Protein AF-A0A971V2H0-F1 (afdb_monomer_lite)

Structure (mmCIF, N/CA/C/O backbone):
data_AF-A0A971V2H0-F1
#
_entry.id   AF-A0A971V2H0-F1
#
loop_
_atom_site.group_PDB
_atom_site.id
_atom_site.type_symbol
_atom_site.label_atom_id
_atom_site.label_alt_id
_atom_site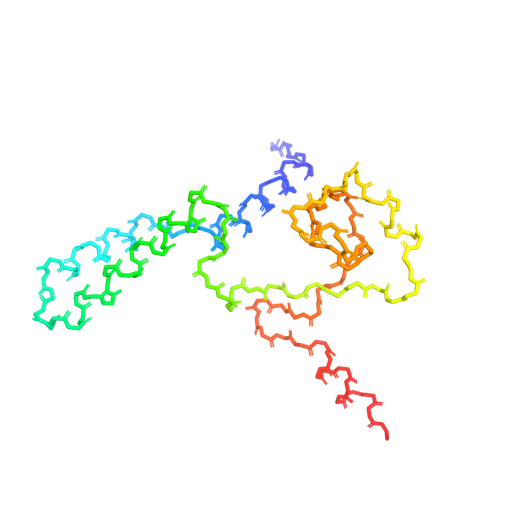.label_comp_id
_atom_site.label_asym_id
_atom_site.label_entity_id
_atom_site.label_seq_id
_atom_site.pdbx_PDB_ins_code
_atom_site.Cartn_x
_atom_site.Cartn_y
_atom_site.Cartn_z
_atom_site.occupancy
_atom_site.B_iso_or_equiv
_atom_site.auth_seq_id
_atom_site.auth_comp_id
_atom_site.auth_asym_id
_atom_site.auth_atom_id
_atom_site.pdbx_PDB_model_num
ATOM 1 N N . MET A 1 1 ? -24.571 -17.085 -23.007 1.00 62.28 1 MET A N 1
ATOM 2 C CA . MET A 1 1 ? -23.155 -17.067 -22.576 1.00 62.28 1 MET A CA 1
ATOM 3 C C . MET A 1 1 ? -22.706 -15.613 -22.543 1.00 62.28 1 MET A C 1
ATOM 5 O O . MET A 1 1 ? -22.790 -14.959 -23.575 1.00 62.28 1 MET A O 1
ATOM 9 N N . ARG A 1 2 ? -22.362 -15.062 -21.372 1.00 82.06 2 ARG A N 1
ATOM 10 C CA . ARG A 1 2 ? -21.870 -13.676 -21.273 1.00 82.06 2 ARG A CA 1
ATOM 11 C C . ARG A 1 2 ? -20.407 -13.641 -21.720 1.00 82.06 2 ARG A C 1
ATOM 13 O O . ARG A 1 2 ? -19.637 -14.493 -21.294 1.00 82.06 2 ARG A O 1
ATOM 20 N N . LYS A 1 3 ? -20.045 -12.688 -22.581 1.00 87.06 3 LYS A N 1
ATOM 21 C CA . LYS A 1 3 ? -18.648 -12.394 -22.930 1.00 87.06 3 LYS A CA 1
ATOM 22 C C . LYS A 1 3 ? -18.158 -11.297 -21.985 1.00 87.06 3 LYS A C 1
ATOM 24 O O . LYS A 1 3 ? -18.803 -10.258 -21.911 1.00 87.06 3 LYS A O 1
ATOM 29 N N . ILE A 1 4 ? -17.073 -11.552 -21.262 1.00 89.19 4 ILE A N 1
ATOM 30 C CA . ILE A 1 4 ? -16.407 -10.585 -20.377 1.00 89.19 4 ILE A CA 1
ATOM 31 C C . ILE A 1 4 ? -15.009 -10.368 -20.949 1.00 89.19 4 ILE A C 1
ATOM 33 O O . ILE A 1 4 ? -14.345 -11.348 -21.294 1.00 89.19 4 ILE A O 1
ATOM 37 N N . SER A 1 5 ? -14.586 -9.113 -21.103 1.00 93.25 5 SER A N 1
ATOM 38 C CA . SER A 1 5 ? -13.237 -8.827 -21.589 1.00 93.25 5 SER A CA 1
ATOM 39 C C . SER A 1 5 ? -12.219 -8.980 -20.458 1.00 93.25 5 SER A C 1
ATOM 41 O O . SER A 1 5 ? -12.523 -8.748 -19.288 1.00 93.25 5 SER A O 1
ATOM 43 N N . THR A 1 6 ? -10.990 -9.366 -20.792 1.00 89.06 6 THR A N 1
ATOM 44 C CA . THR A 1 6 ? -9.898 -9.452 -19.811 1.00 89.06 6 THR A CA 1
ATOM 45 C C . THR A 1 6 ? -9.601 -8.095 -19.176 1.00 89.06 6 THR A C 1
ATOM 47 O O . THR A 1 6 ? -9.360 -8.033 -17.976 1.00 89.06 6 THR A O 1
ATOM 50 N N . SER A 1 7 ? -9.712 -7.008 -19.944 1.00 90.31 7 SER A N 1
ATOM 51 C CA . SER A 1 7 ? -9.576 -5.637 -19.447 1.00 90.31 7 SER A CA 1
ATOM 52 C C . SER A 1 7 ? -10.597 -5.288 -18.367 1.00 90.31 7 SER A C 1
ATOM 54 O O . SER A 1 7 ? -10.239 -4.627 -17.397 1.00 90.31 7 SER A O 1
ATOM 56 N N . ASP A 1 8 ? -11.842 -5.764 -18.481 1.00 90.12 8 ASP A N 1
ATOM 57 C CA . ASP A 1 8 ? -12.861 -5.511 -17.453 1.00 90.12 8 ASP A CA 1
ATOM 58 C C . ASP A 1 8 ? -12.470 -6.163 -16.123 1.00 90.12 8 ASP A C 1
ATOM 60 O O . ASP A 1 8 ? -12.660 -5.577 -15.059 1.00 90.12 8 ASP A O 1
ATOM 64 N N . ILE A 1 9 ? -11.888 -7.364 -16.185 1.00 87.81 9 ILE A N 1
ATOM 65 C CA . ILE A 1 9 ? -11.417 -8.096 -15.007 1.00 87.81 9 ILE A CA 1
ATOM 66 C C . ILE A 1 9 ? -10.211 -7.383 -14.396 1.00 87.81 9 ILE A C 1
ATOM 68 O O . ILE A 1 9 ? -10.199 -7.153 -13.191 1.00 87.81 9 ILE A O 1
ATOM 72 N N . THR A 1 10 ? -9.224 -6.997 -15.210 1.00 84.25 10 THR A N 1
ATOM 73 C CA . THR A 1 10 ? -8.027 -6.288 -14.737 1.00 84.25 10 THR A CA 1
ATOM 74 C C . THR A 1 10 ? -8.395 -4.983 -14.038 1.00 84.25 10 THR A C 1
ATOM 76 O O . THR A 1 10 ? -8.009 -4.793 -12.888 1.00 84.25 10 THR A O 1
ATOM 79 N N . ASN A 1 11 ? -9.212 -4.140 -14.675 1.00 84.69 11 ASN A N 1
ATOM 80 C CA . ASN A 1 11 ? -9.641 -2.860 -14.107 1.00 84.69 11 ASN A CA 1
ATOM 81 C C . ASN A 1 11 ? -10.459 -3.049 -12.820 1.00 84.69 11 ASN A C 1
ATOM 83 O O . ASN A 1 11 ? -10.349 -2.265 -11.877 1.00 84.69 11 ASN A O 1
ATOM 87 N N . LEU A 1 12 ? -11.296 -4.092 -12.767 1.00 86.62 12 LEU A N 1
ATOM 88 C CA . LEU A 1 12 ? -12.066 -4.416 -11.571 1.00 86.62 12 LEU A CA 1
ATOM 89 C C . LEU A 1 12 ? -11.151 -4.844 -10.421 1.00 86.62 12 LEU A C 1
ATOM 91 O O . LEU A 1 12 ? -11.303 -4.332 -9.316 1.00 86.62 12 LEU A O 1
ATOM 95 N N . VAL A 1 13 ? -10.218 -5.764 -10.669 1.00 81.06 13 VAL A N 1
ATOM 96 C CA . VAL A 1 13 ? -9.291 -6.266 -9.646 1.00 81.06 13 VAL A CA 1
ATOM 97 C C . VAL A 1 13 ? -8.376 -5.150 -9.154 1.00 81.06 13 VAL A C 1
ATOM 99 O O . VAL A 1 13 ? -8.231 -4.996 -7.948 1.00 81.06 13 VAL A O 1
ATOM 102 N N . GLU A 1 14 ? -7.819 -4.336 -10.053 1.00 84.00 14 GLU A N 1
ATOM 103 C CA . GLU A 1 14 ? -7.012 -3.164 -9.698 1.00 84.00 14 GLU A CA 1
ATOM 104 C C . GLU A 1 14 ? -7.773 -2.247 -8.735 1.00 84.00 14 GLU A C 1
ATOM 106 O O . GLU A 1 14 ? -7.300 -1.954 -7.634 1.00 84.00 14 GLU A O 1
ATOM 111 N N . ARG A 1 15 ? -8.994 -1.856 -9.117 1.00 86.56 15 ARG A N 1
ATOM 112 C CA . ARG A 1 15 ? -9.837 -0.988 -8.299 1.00 86.56 15 ARG A CA 1
ATOM 113 C C . ARG A 1 15 ? -10.158 -1.617 -6.946 1.00 86.56 15 ARG A C 1
ATOM 115 O O . ARG A 1 15 ? -10.036 -0.934 -5.936 1.00 86.56 15 ARG A O 1
ATOM 122 N N . LEU A 1 16 ? -10.532 -2.896 -6.911 1.00 83.56 16 LEU A N 1
ATOM 123 C CA . LEU A 1 16 ? -10.862 -3.595 -5.666 1.00 83.56 16 LEU A CA 1
ATOM 124 C C . LEU A 1 16 ? -9.651 -3.724 -4.735 1.00 83.56 16 LEU A C 1
ATOM 126 O O . LEU A 1 16 ? -9.802 -3.548 -3.531 1.00 83.56 16 LEU A O 1
ATOM 130 N N . CYS A 1 17 ? -8.457 -3.985 -5.272 1.00 80.12 17 CYS A N 1
ATOM 131 C CA . CYS A 1 17 ? -7.226 -4.035 -4.485 1.00 80.12 17 CYS A CA 1
ATOM 132 C C . CYS A 1 17 ? -6.903 -2.677 -3.845 1.00 80.12 17 CYS A C 1
ATOM 134 O O . CYS A 1 17 ? -6.490 -2.628 -2.690 1.00 80.12 17 CYS A O 1
ATOM 136 N N . ILE A 1 18 ? -7.117 -1.573 -4.569 1.00 83.31 18 ILE A N 1
ATOM 137 C CA . ILE A 1 18 ? -6.915 -0.219 -4.034 1.00 83.31 18 ILE A CA 1
ATOM 138 C C . ILE A 1 18 ? -8.003 0.123 -3.007 1.00 83.31 18 ILE A C 1
ATOM 140 O O . ILE A 1 18 ? -7.694 0.586 -1.910 1.00 83.31 18 ILE A O 1
ATOM 144 N N . GLU A 1 19 ? -9.274 -0.134 -3.329 1.00 86.94 19 GLU A N 1
ATOM 145 C CA . GLU A 1 19 ? -10.410 0.120 -2.434 1.00 86.94 19 GLU A CA 1
ATOM 146 C C . GLU A 1 19 ? -10.264 -0.648 -1.116 1.00 86.94 19 GLU A C 1
ATOM 148 O O . GLU A 1 19 ? -10.452 -0.057 -0.056 1.00 86.94 19 GLU A O 1
ATOM 153 N N . ALA A 1 20 ? -9.842 -1.914 -1.154 1.00 84.19 20 ALA A N 1
ATOM 154 C CA . ALA A 1 20 ? -9.632 -2.725 0.045 1.00 84.19 20 ALA A CA 1
ATOM 155 C C . ALA A 1 20 ? -8.579 -2.139 1.004 1.00 84.19 20 ALA A C 1
ATOM 157 O O . ALA A 1 20 ? -8.673 -2.337 2.215 1.00 84.19 20 ALA A O 1
ATOM 158 N N . CYS A 1 21 ? -7.592 -1.407 0.483 1.00 85.06 21 CYS A N 1
ATOM 159 C CA . CYS A 1 21 ? -6.545 -0.778 1.286 1.00 85.06 21 CYS A CA 1
ATOM 160 C C . CYS A 1 21 ? -6.926 0.623 1.780 1.00 85.06 21 CYS A C 1
ATOM 162 O O . CYS A 1 21 ? -6.474 1.031 2.849 1.00 85.06 21 CYS A O 1
ATOM 164 N N . CYS A 1 22 ? -7.724 1.370 1.013 1.00 88.44 22 CYS A N 1
ATOM 165 C CA . CYS A 1 22 ? -7.996 2.788 1.276 1.00 88.44 22 CYS A CA 1
ATOM 166 C C . CYS A 1 22 ? -9.393 3.047 1.868 1.00 88.44 22 CYS A C 1
ATOM 168 O O . CYS A 1 22 ? -9.655 4.135 2.379 1.00 88.44 22 CYS A O 1
ATOM 170 N N . VAL A 1 23 ? -10.315 2.082 1.787 1.00 90.12 23 VAL A N 1
ATOM 171 C CA . VAL A 1 23 ? -11.734 2.284 2.100 1.00 90.12 23 VAL A CA 1
ATOM 172 C C . VAL A 1 23 ? -12.229 1.219 3.073 1.00 90.12 23 VAL A C 1
ATOM 174 O O . VAL A 1 23 ? -12.360 0.049 2.727 1.00 90.12 23 VAL A O 1
ATOM 177 N N . ILE A 1 24 ? -12.601 1.641 4.285 1.00 90.81 24 ILE A N 1
ATOM 178 C CA . ILE A 1 24 ? -13.431 0.797 5.156 1.00 90.81 24 ILE A CA 1
ATOM 179 C C . ILE A 1 24 ? -14.858 0.751 4.626 1.00 90.81 24 ILE A C 1
ATOM 181 O O . ILE A 1 24 ? -15.393 1.762 4.154 1.00 90.81 24 ILE A O 1
ATOM 185 N N . THR A 1 25 ? -15.475 -0.416 4.745 1.00 90.75 25 THR A N 1
ATOM 186 C CA . THR A 1 25 ? -16.871 -0.639 4.388 1.00 90.75 25 THR A CA 1
ATOM 187 C C . THR A 1 25 ? -17.812 0.133 5.320 1.00 90.75 25 THR A C 1
ATOM 189 O O . THR A 1 25 ? -17.479 0.465 6.466 1.00 90.75 25 THR A O 1
ATOM 192 N N . ASP A 1 26 ? -19.000 0.465 4.813 1.00 92.19 26 ASP A N 1
ATOM 193 C CA . ASP A 1 26 ? -19.948 1.325 5.526 1.00 92.19 26 ASP A CA 1
ATOM 194 C C . ASP A 1 26 ? -20.458 0.695 6.825 1.00 92.19 26 ASP A C 1
ATOM 196 O O . ASP A 1 26 ? -20.697 1.405 7.800 1.00 92.19 26 ASP A O 1
ATOM 200 N N . ASP A 1 27 ? -20.582 -0.629 6.881 1.00 95.62 27 ASP A N 1
ATOM 201 C CA . ASP A 1 27 ? -20.946 -1.363 8.093 1.00 95.62 27 ASP A CA 1
ATOM 202 C C . ASP A 1 27 ? -19.922 -1.145 9.221 1.00 95.62 27 ASP A C 1
ATOM 204 O O . ASP A 1 27 ? -20.311 -0.812 10.344 1.00 95.62 27 ASP A O 1
ATOM 208 N N . ILE A 1 28 ? -18.623 -1.224 8.917 1.00 93.19 28 ILE A N 1
ATOM 209 C CA . ILE A 1 28 ? -17.538 -0.964 9.872 1.00 93.19 28 ILE A CA 1
ATOM 210 C C . ILE A 1 28 ? -17.519 0.511 10.286 1.00 93.19 28 ILE A C 1
ATOM 212 O O . ILE A 1 28 ? -17.465 0.818 11.480 1.00 93.19 28 ILE A O 1
ATOM 216 N N . SER A 1 29 ? -17.632 1.437 9.327 1.00 93.12 29 SER A N 1
ATOM 217 C CA . SER A 1 29 ? -17.667 2.879 9.616 1.00 93.12 29 SER A CA 1
ATOM 218 C C . SER A 1 29 ? -18.842 3.252 10.528 1.00 93.12 29 SER A C 1
ATOM 220 O O . SER A 1 29 ? -18.677 3.959 11.528 1.00 93.12 29 SER A O 1
ATOM 222 N N . ASN A 1 30 ? -20.032 2.729 10.228 1.00 95.31 30 ASN A N 1
ATOM 223 C CA . ASN A 1 30 ? -21.227 2.934 11.038 1.00 95.31 30 ASN A CA 1
ATOM 224 C C . ASN A 1 30 ? -21.069 2.306 12.423 1.00 95.31 30 ASN A C 1
ATOM 226 O O . ASN A 1 30 ? -21.471 2.912 13.422 1.00 95.31 30 ASN A O 1
ATOM 230 N N . LYS A 1 31 ? -20.417 1.140 12.513 1.00 97.38 31 LYS A N 1
ATOM 231 C CA . LYS A 1 31 ? -20.135 0.511 13.799 1.00 97.38 31 LYS A CA 1
ATOM 232 C C . LYS A 1 31 ? -19.215 1.375 14.657 1.00 97.38 31 LYS A C 1
ATOM 234 O O . LYS A 1 31 ? -19.572 1.630 15.805 1.00 97.38 31 LYS A O 1
ATOM 239 N N . PHE A 1 32 ? -18.113 1.902 14.121 1.00 95.56 32 PHE A N 1
ATOM 240 C CA . PHE A 1 32 ? -17.227 2.813 14.859 1.00 95.56 32 PHE A CA 1
ATOM 241 C C . PHE A 1 32 ? -17.954 4.058 15.367 1.00 95.56 32 PHE A C 1
ATOM 243 O O . PHE A 1 32 ? -17.826 4.396 16.544 1.00 95.56 32 PHE A O 1
ATOM 250 N N . LYS A 1 33 ? -18.782 4.693 14.527 1.00 95.00 33 LYS A N 1
ATOM 251 C CA . LYS A 1 33 ? -19.602 5.850 14.927 1.00 95.00 33 LYS A CA 1
ATOM 252 C C . LYS A 1 33 ? -20.563 5.500 16.064 1.00 95.00 33 LYS A C 1
ATOM 254 O O . LYS A 1 33 ? -20.672 6.260 17.022 1.00 95.00 33 LYS A O 1
ATOM 259 N N . SER A 1 34 ? -21.220 4.340 15.992 1.00 96.62 34 SER A N 1
ATOM 260 C CA . SER A 1 34 ? -22.112 3.878 17.063 1.00 96.62 34 SER A CA 1
ATOM 261 C C . SER A 1 34 ? -21.355 3.607 18.370 1.00 96.62 34 SER A C 1
ATOM 263 O O . SER A 1 34 ? -21.783 4.050 19.433 1.00 96.62 34 SER A O 1
ATOM 265 N N . CYS A 1 35 ? -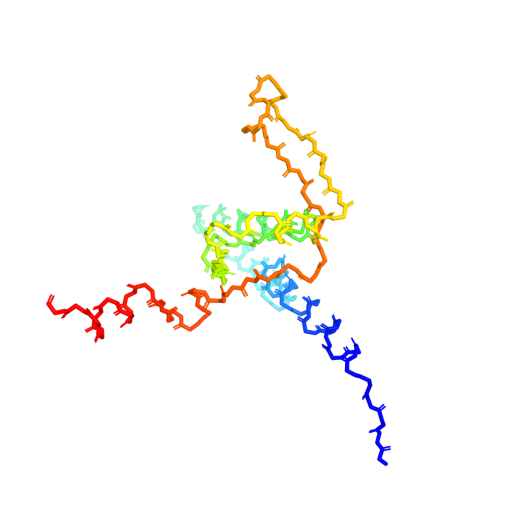20.185 2.961 18.292 1.00 96.75 35 CYS A N 1
ATOM 266 C CA . CYS A 1 35 ? -19.350 2.672 19.454 1.00 96.75 35 CYS A CA 1
ATOM 267 C C . CYS A 1 35 ? -18.845 3.959 20.111 1.00 96.75 35 CYS A C 1
ATOM 269 O O . CYS A 1 35 ? -18.867 4.053 21.333 1.00 96.75 35 CYS A O 1
ATOM 271 N N . LEU A 1 36 ? -18.463 4.968 19.321 1.00 96.06 36 LEU A N 1
ATOM 272 C CA . LEU A 1 36 ? -17.997 6.261 19.825 1.00 96.06 36 LEU A CA 1
ATOM 273 C C . LEU A 1 36 ? -19.054 6.954 20.701 1.00 96.06 36 LEU A C 1
ATOM 275 O O . LEU A 1 36 ? -18.712 7.565 21.714 1.00 96.06 36 LEU A O 1
ATOM 279 N N . GLN A 1 37 ? -20.335 6.833 20.335 1.00 94.75 37 GLN A N 1
ATOM 280 C CA . GLN A 1 37 ? -21.447 7.391 21.111 1.00 94.75 37 GLN A CA 1
ATOM 281 C C . GLN A 1 37 ? -21.665 6.645 22.433 1.00 94.75 37 GLN A C 1
ATOM 283 O O . GLN A 1 37 ? -21.941 7.276 23.453 1.00 94.75 37 GLN A O 1
ATOM 288 N N . SER A 1 38 ? -21.537 5.315 22.427 1.00 96.19 38 SER A N 1
ATOM 289 C CA . SER A 1 38 ? -21.804 4.467 23.597 1.00 96.19 38 SER A CA 1
ATOM 290 C C . SER A 1 38 ? -20.601 4.235 24.520 1.00 96.19 38 SER A C 1
ATOM 292 O O . SER A 1 38 ? -20.781 3.759 25.641 1.00 96.19 38 SER A O 1
ATOM 294 N N . GLU A 1 39 ? -19.381 4.521 24.060 1.00 97.62 39 GLU A N 1
ATOM 295 C CA . GLU A 1 39 ? -18.147 4.285 24.812 1.00 97.62 39 GLU A CA 1
ATOM 296 C C . GLU A 1 39 ? -18.108 5.153 26.076 1.00 97.62 39 GLU A C 1
ATOM 298 O O . GLU A 1 39 ? -18.492 6.323 26.073 1.00 97.62 39 GLU A O 1
ATOM 303 N N . ARG A 1 40 ? -17.648 4.579 27.186 1.00 97.25 40 ARG A N 1
ATOM 304 C CA . ARG A 1 40 ? -17.581 5.255 28.487 1.00 97.25 40 ARG A CA 1
ATOM 305 C C . ARG A 1 40 ? -16.177 5.772 28.774 1.00 97.25 40 ARG A C 1
ATOM 307 O O . ARG A 1 40 ? -16.037 6.827 29.387 1.00 97.25 40 ARG A O 1
ATOM 314 N N . SER A 1 41 ? -15.153 5.054 28.318 1.00 97.94 41 SER A N 1
ATOM 315 C CA . SER A 1 41 ? -13.750 5.412 28.500 1.00 97.94 41 SER A CA 1
ATOM 316 C C . SER A 1 41 ? -13.383 6.649 27.672 1.00 97.94 41 SER A C 1
ATOM 318 O O . SER A 1 41 ? -13.529 6.625 26.447 1.00 97.94 41 SER A O 1
ATOM 320 N N . PRO A 1 42 ? -12.842 7.716 28.291 1.00 96.94 42 PRO A N 1
ATOM 321 C CA . PRO A 1 42 ? -12.328 8.869 27.554 1.00 96.94 42 PRO A CA 1
ATOM 322 C C . PRO A 1 42 ? -11.245 8.481 26.538 1.00 96.94 42 PRO A C 1
ATOM 324 O O . PRO A 1 42 ? -11.282 8.932 25.395 1.00 96.94 42 PRO A O 1
ATOM 327 N N . LEU A 1 43 ? -10.336 7.575 26.923 1.00 97.25 43 LEU A N 1
ATOM 328 C CA . LEU A 1 43 ? -9.303 7.047 26.030 1.00 97.25 43 LEU A CA 1
ATOM 329 C C . LEU A 1 43 ? -9.918 6.241 24.877 1.00 97.25 43 LEU A C 1
ATOM 331 O O . LEU A 1 43 ? -9.518 6.408 23.729 1.00 97.25 43 LEU A O 1
ATOM 335 N N . GLY A 1 44 ? -10.924 5.409 25.166 1.00 97.38 44 GLY A N 1
ATOM 336 C CA . GLY A 1 44 ? -11.631 4.632 24.144 1.00 97.38 44 GLY A CA 1
ATOM 337 C C . GLY A 1 44 ? -12.295 5.524 23.091 1.00 97.38 44 GLY A C 1
ATOM 338 O O . GLY A 1 44 ? -12.155 5.277 21.893 1.00 97.38 44 GLY A O 1
ATOM 339 N N . LYS A 1 45 ? -12.938 6.620 23.519 1.00 97.81 45 LYS A N 1
ATOM 340 C CA . LYS A 1 45 ? -13.504 7.624 22.601 1.00 97.81 45 LYS A CA 1
ATOM 341 C C . LYS A 1 45 ? -12.437 8.271 21.731 1.00 97.81 45 LYS A C 1
ATOM 343 O O . LYS A 1 45 ? -12.643 8.411 20.529 1.00 97.81 45 LYS A O 1
ATOM 348 N N . GLN A 1 46 ? -11.308 8.651 22.325 1.00 97.62 46 GLN A N 1
ATOM 349 C CA . GLN A 1 46 ? -10.208 9.262 21.587 1.00 97.62 46 GLN A CA 1
ATOM 350 C C . GLN A 1 46 ? -9.647 8.305 20.527 1.00 97.62 46 GLN A C 1
ATOM 352 O O . GLN A 1 46 ? -9.457 8.714 19.387 1.00 97.62 46 GLN A O 1
ATOM 357 N N . ILE A 1 47 ? -9.455 7.027 20.865 1.00 97.44 47 ILE A N 1
ATOM 358 C CA . ILE A 1 47 ? -8.999 6.005 19.912 1.00 97.44 47 ILE A CA 1
ATOM 359 C C . ILE A 1 47 ? -9.999 5.852 18.761 1.00 97.44 47 ILE A C 1
ATOM 361 O O . ILE A 1 47 ? -9.606 5.916 17.599 1.00 97.44 47 ILE A O 1
ATOM 365 N N . LEU A 1 48 ? -11.293 5.694 19.062 1.00 97.19 48 LEU A N 1
ATOM 366 C CA . LEU A 1 48 ? -12.331 5.557 18.036 1.00 97.19 48 LEU A CA 1
ATOM 367 C C . LEU A 1 48 ? -12.405 6.787 17.124 1.00 97.19 48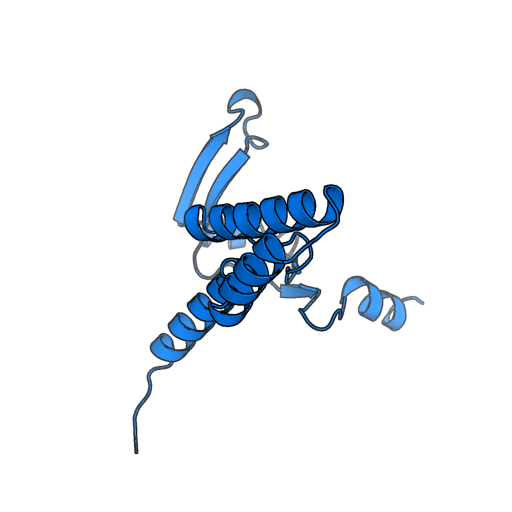 LEU A C 1
ATOM 369 O O . LEU A 1 48 ? -12.543 6.637 15.913 1.00 97.19 48 LEU A O 1
ATOM 373 N N . HIS A 1 49 ? -12.266 7.989 17.684 1.00 97.19 49 HIS A N 1
ATOM 374 C CA . HIS A 1 49 ? -12.184 9.222 16.907 1.00 97.19 49 HIS A CA 1
ATOM 375 C C . HIS A 1 49 ? -10.984 9.205 15.950 1.00 97.19 49 HIS A C 1
ATOM 377 O O . HIS A 1 49 ? -11.152 9.453 14.759 1.00 97.19 49 HIS A O 1
ATOM 383 N N . THR A 1 50 ? -9.791 8.854 16.440 1.00 97.31 50 THR A N 1
ATOM 384 C CA . THR A 1 50 ? -8.582 8.744 15.609 1.00 97.31 50 THR A CA 1
ATOM 385 C C . THR A 1 50 ? -8.747 7.720 14.489 1.00 97.31 50 THR A C 1
ATOM 387 O O . THR A 1 50 ? -8.351 7.990 13.362 1.00 97.31 50 THR A O 1
ATOM 390 N N . LEU A 1 51 ? -9.362 6.565 14.760 1.00 95.75 51 LEU A N 1
ATOM 391 C CA . LEU A 1 51 ? -9.603 5.538 13.741 1.00 95.75 51 LEU A CA 1
ATOM 392 C C . LEU A 1 51 ? -10.574 6.015 12.653 1.00 95.75 51 LEU A C 1
ATOM 394 O O . LEU A 1 51 ? -10.334 5.767 11.473 1.00 95.75 51 LEU A O 1
ATOM 398 N N . ILE A 1 52 ? -11.654 6.705 13.035 1.00 95.50 52 ILE A N 1
ATOM 399 C CA . ILE A 1 52 ? -12.619 7.277 12.084 1.00 95.50 52 ILE A CA 1
ATOM 400 C C . ILE A 1 52 ? -11.945 8.344 11.219 1.00 95.50 52 ILE A C 1
ATOM 402 O O . ILE A 1 52 ? -12.147 8.363 10.006 1.00 95.50 52 ILE A O 1
ATOM 406 N N . GLU A 1 53 ? -11.130 9.202 11.829 1.00 96.25 53 GLU A N 1
ATOM 407 C CA . GLU A 1 53 ? -10.430 10.262 11.111 1.00 96.25 53 GLU A CA 1
ATOM 408 C C . GLU A 1 53 ? -9.351 9.705 10.175 1.00 96.25 53 GLU A C 1
ATOM 410 O O . GLU A 1 53 ? -9.296 10.086 9.009 1.00 96.25 53 GLU A O 1
ATOM 415 N N . ASN A 1 54 ? -8.567 8.722 10.628 1.00 94.69 54 ASN A N 1
ATOM 416 C CA . ASN A 1 54 ? -7.607 8.012 9.783 1.00 94.69 54 ASN A CA 1
ATOM 417 C C . ASN A 1 54 ? -8.296 7.347 8.581 1.00 94.69 54 ASN A C 1
ATOM 419 O O . ASN A 1 54 ? -7.818 7.457 7.457 1.00 94.69 54 ASN A O 1
ATOM 423 N N . ALA A 1 55 ? -9.452 6.710 8.792 1.00 93.88 55 ALA A N 1
ATOM 424 C CA . ALA A 1 55 ? -10.230 6.113 7.709 1.00 93.88 55 ALA A CA 1
ATOM 425 C C . ALA A 1 55 ? -10.736 7.149 6.691 1.00 93.88 55 ALA A C 1
ATOM 427 O O . ALA A 1 55 ? -10.807 6.854 5.497 1.00 93.88 55 ALA A O 1
ATOM 428 N N . ARG A 1 56 ? -11.090 8.357 7.150 1.00 95.19 56 ARG A N 1
ATOM 429 C CA . ARG A 1 56 ? -11.488 9.471 6.280 1.00 95.19 56 ARG A CA 1
ATOM 430 C C . ARG A 1 56 ? -10.305 9.970 5.451 1.00 95.19 56 ARG A C 1
ATOM 432 O O . ARG A 1 56 ? -10.422 10.042 4.234 1.00 95.19 56 ARG A O 1
ATOM 439 N N . ILE A 1 57 ? -9.171 10.247 6.095 1.00 94.50 57 ILE A N 1
ATOM 440 C CA . ILE A 1 57 ? -7.938 10.702 5.432 1.00 94.50 57 ILE A CA 1
ATOM 441 C C . ILE A 1 57 ? -7.477 9.671 4.393 1.00 94.50 57 ILE A C 1
ATOM 443 O O . ILE A 1 57 ? -7.243 10.024 3.242 1.00 94.50 57 ILE A O 1
ATOM 447 N N . ALA A 1 58 ? -7.434 8.386 4.764 1.00 91.75 58 ALA A N 1
ATOM 448 C CA . ALA A 1 58 ? -7.082 7.286 3.865 1.00 91.75 58 ALA A CA 1
ATOM 449 C C . ALA A 1 58 ? -7.955 7.262 2.595 1.00 91.75 58 ALA A C 1
ATOM 451 O O . ALA A 1 58 ? -7.442 7.148 1.479 1.00 91.75 58 ALA A O 1
ATOM 452 N N . ARG A 1 59 ? -9.272 7.444 2.751 1.00 90.94 59 ARG A N 1
ATOM 453 C CA . ARG A 1 59 ? -10.227 7.492 1.638 1.00 90.94 59 ARG A CA 1
ATOM 454 C C . ARG A 1 59 ? -10.034 8.728 0.754 1.00 90.94 59 ARG A C 1
ATOM 456 O O . ARG A 1 59 ? -9.998 8.584 -0.467 1.00 90.94 59 ARG A O 1
ATOM 463 N N . ASP A 1 60 ? -9.925 9.909 1.358 1.00 93.56 60 ASP A N 1
ATOM 464 C CA . ASP A 1 60 ? -9.861 11.192 0.645 1.00 93.56 60 ASP A CA 1
ATOM 465 C C . ASP A 1 60 ? -8.533 11.355 -0.114 1.00 93.56 60 ASP A C 1
ATOM 467 O O . ASP A 1 60 ? -8.516 11.797 -1.263 1.00 93.56 60 ASP A O 1
ATOM 471 N N . GLU A 1 61 ? -7.421 10.933 0.493 1.00 91.31 61 GLU A N 1
ATOM 472 C CA . GLU A 1 61 ? -6.078 11.028 -0.094 1.00 91.31 61 GLU A CA 1
ATOM 473 C C . GLU A 1 61 ? -5.691 9.802 -0.937 1.00 91.31 61 GLU A C 1
ATOM 475 O O . GLU A 1 61 ? -4.626 9.786 -1.555 1.00 91.31 61 GLU A O 1
ATOM 480 N N . ARG A 1 62 ? -6.542 8.766 -0.974 1.00 85.00 62 ARG A N 1
ATOM 481 C CA . ARG A 1 62 ? -6.227 7.437 -1.536 1.00 85.00 62 ARG A CA 1
ATOM 482 C C . ARG A 1 62 ? -4.938 6.836 -0.957 1.00 85.00 62 ARG A C 1
ATOM 484 O O . ARG A 1 62 ? -4.146 6.225 -1.674 1.00 85.00 62 ARG A O 1
ATOM 491 N N . SER A 1 63 ? -4.755 6.994 0.348 1.00 87.12 63 SER A N 1
ATOM 492 C CA . SER A 1 63 ? -3.650 6.424 1.119 1.00 87.12 63 SER A CA 1
ATOM 493 C C . SER A 1 63 ? -4.098 5.125 1.808 1.00 87.12 63 SER A C 1
ATOM 495 O O . SER A 1 63 ? -5.260 5.024 2.206 1.00 87.12 63 SER A O 1
ATOM 497 N N . PRO A 1 64 ? -3.226 4.112 1.968 1.00 85.19 64 PRO A N 1
ATOM 498 C CA . PRO A 1 64 ? -3.577 2.905 2.710 1.00 85.19 64 PRO A CA 1
ATOM 499 C C . PRO A 1 64 ? -3.907 3.224 4.175 1.00 85.19 64 PRO A C 1
ATOM 501 O O . PRO A 1 64 ? -3.159 3.929 4.850 1.00 85.19 64 PRO A O 1
ATOM 504 N N . ILE A 1 65 ? -4.997 2.646 4.687 1.00 88.50 65 ILE A N 1
ATOM 505 C CA . IL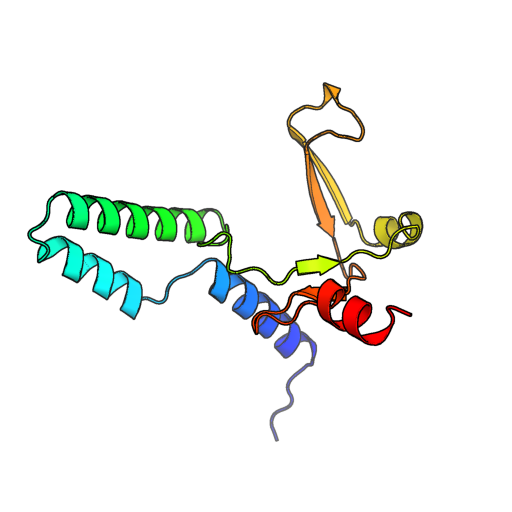E A 1 65 ? -5.488 2.892 6.050 1.00 88.50 65 ILE A CA 1
ATOM 506 C C . ILE A 1 65 ? -4.552 2.357 7.143 1.00 88.50 65 ILE A C 1
ATOM 508 O O . ILE A 1 65 ? -4.574 2.844 8.273 1.00 88.50 65 ILE A O 1
ATOM 512 N N . CYS A 1 66 ? -3.736 1.352 6.818 1.00 86.19 66 CYS A N 1
ATOM 513 C CA . CYS A 1 66 ? -2.770 0.732 7.716 1.00 86.19 66 CYS A CA 1
ATOM 514 C C . CYS A 1 66 ? -1.405 0.590 7.025 1.00 86.19 66 CYS A C 1
ATOM 516 O O . CYS A 1 66 ? -1.308 0.410 5.804 1.00 86.19 66 CYS A O 1
ATOM 518 N N . GLN A 1 67 ? -0.319 0.639 7.800 1.00 75.69 67 GLN A N 1
ATOM 519 C CA . GLN A 1 67 ? 1.012 0.342 7.268 1.00 75.69 67 GLN A CA 1
ATOM 520 C C . GLN A 1 67 ? 1.173 -1.144 6.895 1.00 75.69 67 GLN A C 1
ATOM 522 O O . GLN A 1 67 ? 1.905 -1.443 5.953 1.00 75.69 67 GLN A O 1
ATOM 527 N N . ASP A 1 68 ? 0.431 -2.043 7.555 1.00 72.31 68 ASP A N 1
ATOM 528 C CA . ASP A 1 68 ? 0.555 -3.503 7.407 1.00 72.31 68 ASP A CA 1
ATOM 529 C C . ASP A 1 68 ? -0.306 -4.094 6.273 1.00 72.31 68 ASP A C 1
ATOM 531 O O . ASP A 1 68 ? -0.180 -5.270 5.944 1.00 72.31 68 ASP A O 1
ATOM 535 N N . THR A 1 69 ? -1.172 -3.307 5.626 1.00 61.94 69 THR A N 1
ATOM 536 C CA . THR A 1 69 ? -2.050 -3.758 4.519 1.00 61.94 69 THR A CA 1
ATOM 537 C C . THR A 1 69 ? -1.317 -3.953 3.182 1.00 61.94 69 THR A C 1
ATOM 539 O O . THR A 1 69 ? -1.873 -3.677 2.121 1.00 61.94 69 THR A O 1
ATOM 542 N N . ARG A 1 70 ? -0.041 -4.359 3.182 1.00 66.56 70 ARG A N 1
ATOM 543 C CA . ARG A 1 70 ? 0.814 -4.208 1.995 1.00 66.56 70 ARG A CA 1
ATOM 544 C C . ARG A 1 70 ? 1.343 -5.528 1.452 1.00 66.56 70 ARG A C 1
ATOM 546 O O . ARG A 1 70 ? 2.101 -6.236 2.102 1.00 66.56 70 ARG A O 1
ATOM 553 N N . ILE A 1 71 ? 0.998 -5.772 0.190 1.00 80.06 71 ILE A N 1
ATOM 554 C CA . ILE A 1 71 ? 1.780 -6.611 -0.715 1.00 80.06 71 ILE A CA 1
ATOM 555 C C . ILE A 1 71 ? 3.114 -5.894 -0.945 1.00 80.06 71 ILE A C 1
ATOM 557 O O . ILE A 1 71 ? 3.133 -4.722 -1.329 1.00 80.06 71 ILE A O 1
ATOM 561 N N . TYR A 1 72 ? 4.226 -6.582 -0.705 1.00 83.56 72 TYR A N 1
ATOM 562 C CA . TYR A 1 72 ? 5.553 -6.052 -0.995 1.00 83.56 72 TYR A CA 1
ATOM 563 C C . TYR A 1 72 ? 5.984 -6.499 -2.387 1.00 83.56 72 TYR A C 1
ATOM 565 O O . TYR A 1 72 ? 6.167 -7.692 -2.643 1.00 83.56 72 TYR A O 1
ATOM 573 N N . PHE A 1 73 ? 6.157 -5.532 -3.283 1.00 88.69 73 PHE A N 1
ATOM 574 C CA . PHE A 1 73 ? 6.680 -5.768 -4.620 1.00 88.69 73 PHE A CA 1
ATOM 575 C C . PHE A 1 73 ? 8.197 -5.581 -4.642 1.00 88.69 73 PHE A C 1
ATOM 577 O O . PHE A 1 73 ? 8.708 -4.522 -4.283 1.00 88.69 73 PHE A O 1
ATOM 584 N N . ALA A 1 74 ? 8.912 -6.596 -5.115 1.00 90.25 74 ALA A N 1
ATOM 585 C CA . ALA A 1 74 ? 10.339 -6.540 -5.368 1.00 90.25 74 ALA A CA 1
ATOM 586 C C . ALA A 1 74 ? 10.608 -6.221 -6.843 1.00 90.25 74 ALA A C 1
ATOM 588 O O . ALA A 1 74 ? 10.166 -6.930 -7.753 1.00 90.25 74 ALA A O 1
ATOM 589 N N . ALA A 1 75 ? 11.370 -5.156 -7.068 1.00 90.00 75 ALA A N 1
ATOM 590 C CA . ALA A 1 75 ? 11.977 -4.850 -8.352 1.00 90.00 75 ALA A CA 1
ATOM 591 C C . ALA A 1 75 ? 13.244 -5.699 -8.560 1.00 90.00 75 ALA A C 1
ATOM 593 O O . ALA A 1 75 ? 14.009 -5.942 -7.627 1.00 90.00 75 ALA A O 1
ATOM 594 N N . ILE A 1 76 ? 13.492 -6.125 -9.798 1.00 88.38 76 ILE A N 1
ATOM 595 C CA . ILE A 1 76 ? 14.727 -6.811 -10.185 1.00 88.38 76 ILE A CA 1
ATOM 596 C C . ILE A 1 76 ? 15.888 -5.805 -10.221 1.00 88.38 76 ILE A C 1
ATOM 598 O O . ILE A 1 76 ? 15.917 -4.888 -11.046 1.00 88.38 76 ILE A O 1
ATOM 602 N N . GLY A 1 77 ? 16.870 -6.005 -9.341 1.00 89.38 77 GLY A N 1
ATOM 603 C CA . GLY A 1 77 ? 18.110 -5.230 -9.326 1.00 89.38 77 GLY A CA 1
ATOM 604 C C . GLY A 1 77 ? 18.908 -5.389 -10.625 1.00 89.38 77 GLY A C 1
ATOM 605 O O . GLY A 1 77 ? 18.929 -6.456 -11.231 1.00 89.38 77 GLY A O 1
ATOM 606 N N . GLY A 1 78 ? 19.555 -4.311 -11.076 1.00 91.81 78 GLY A N 1
ATOM 607 C CA . GLY A 1 78 ? 20.324 -4.293 -12.329 1.00 91.81 78 GLY A CA 1
ATOM 608 C C . GLY A 1 78 ? 19.487 -4.106 -13.603 1.00 91.81 78 GLY A C 1
ATOM 609 O O . GLY A 1 78 ? 20.045 -3.813 -14.655 1.00 91.81 78 GLY A O 1
ATOM 610 N N . ALA A 1 79 ? 18.154 -4.173 -13.521 1.00 92.06 79 ALA A N 1
ATOM 611 C CA . ALA A 1 79 ? 17.249 -3.990 -14.661 1.00 92.06 79 ALA A CA 1
ATOM 612 C C . ALA A 1 79 ? 16.709 -2.549 -14.802 1.00 92.06 79 ALA A C 1
ATOM 614 O O . ALA A 1 79 ? 15.647 -2.334 -15.389 1.00 92.06 79 ALA A O 1
ATOM 615 N N . ALA A 1 80 ? 17.423 -1.544 -14.282 1.00 89.75 80 ALA A N 1
ATOM 616 C CA . ALA A 1 80 ? 16.935 -0.162 -14.208 1.00 89.75 80 ALA A CA 1
ATOM 617 C C . ALA A 1 80 ? 16.562 0.426 -15.582 1.00 89.75 80 ALA A C 1
ATOM 619 O O . ALA A 1 80 ? 15.531 1.080 -15.708 1.00 89.75 80 ALA A O 1
ATOM 620 N N . ALA A 1 81 ? 17.343 0.135 -16.630 1.00 92.69 81 ALA A N 1
ATOM 621 C CA . ALA A 1 81 ? 17.054 0.606 -17.988 1.00 92.69 81 ALA A CA 1
ATOM 622 C C . ALA A 1 81 ? 15.741 0.026 -18.548 1.00 92.69 81 ALA A C 1
ATOM 624 O O . ALA A 1 81 ? 15.015 0.716 -19.258 1.00 92.69 81 ALA A O 1
ATOM 625 N N . LEU A 1 82 ? 15.417 -1.229 -18.213 1.00 91.75 82 LEU A N 1
ATOM 626 C CA . LEU A 1 82 ? 14.156 -1.865 -18.602 1.00 91.75 82 LEU A CA 1
ATOM 627 C C . LEU A 1 82 ? 12.978 -1.280 -17.814 1.00 91.75 82 LEU A C 1
ATOM 629 O O . LEU A 1 82 ? 11.910 -1.053 -18.375 1.00 91.75 82 LEU A O 1
ATOM 633 N N . MET A 1 83 ? 13.173 -1.015 -16.523 1.00 92.06 83 MET A N 1
ATOM 634 C CA . MET A 1 83 ? 12.150 -0.402 -15.673 1.00 92.06 83 MET A CA 1
ATOM 635 C C . MET A 1 83 ? 11.850 1.038 -16.075 1.00 92.06 83 MET A C 1
ATOM 637 O O . MET A 1 83 ? 10.687 1.426 -16.109 1.00 92.06 83 MET A O 1
ATOM 641 N N . ALA A 1 84 ? 12.873 1.806 -16.453 1.00 92.31 84 ALA A N 1
ATOM 642 C CA . ALA A 1 84 ? 12.717 3.177 -16.923 1.00 92.31 84 ALA A CA 1
ATOM 643 C C . ALA A 1 84 ? 11.809 3.274 -18.162 1.00 92.31 84 ALA A C 1
ATOM 645 O O . ALA A 1 84 ? 11.058 4.234 -18.283 1.00 92.31 84 ALA A O 1
ATOM 646 N N . GLN A 1 85 ? 11.790 2.254 -19.034 1.00 94.25 85 GLN A N 1
ATOM 647 C CA . GLN A 1 85 ? 10.880 2.196 -20.193 1.00 94.25 85 GLN A CA 1
ATOM 648 C C . GLN A 1 85 ? 9.395 2.112 -19.806 1.00 94.25 85 GLN A C 1
ATOM 650 O O . GLN A 1 85 ? 8.528 2.288 -20.657 1.00 94.25 85 GLN A O 1
ATOM 655 N N . ARG A 1 86 ? 9.095 1.799 -18.543 1.00 95.81 86 ARG A N 1
ATOM 656 C CA . ARG A 1 86 ? 7.736 1.686 -17.999 1.00 95.81 86 ARG A CA 1
ATOM 657 C C . ARG A 1 86 ? 7.308 2.925 -17.219 1.00 95.81 86 ARG A C 1
ATOM 659 O O . ARG A 1 86 ? 6.183 2.960 -16.734 1.00 95.81 86 ARG A O 1
ATOM 666 N N . VAL A 1 87 ? 8.185 3.921 -17.082 1.00 95.88 87 VAL A N 1
ATOM 667 C CA . VAL A 1 87 ? 7.885 5.197 -16.426 1.00 95.88 87 VAL A CA 1
ATOM 668 C C . VAL A 1 87 ? 7.295 6.150 -17.463 1.00 95.88 87 VAL A C 1
ATOM 670 O O . VAL A 1 87 ? 7.976 6.554 -18.400 1.00 95.88 87 VAL A O 1
ATOM 673 N N . GLU A 1 88 ? 6.027 6.512 -17.296 1.00 96.56 88 GLU A N 1
ATOM 674 C CA . GLU A 1 88 ? 5.330 7.470 -18.159 1.00 96.56 88 GLU A CA 1
ATOM 675 C C . GLU A 1 88 ? 5.594 8.922 -17.739 1.00 96.56 88 GLU A C 1
ATOM 677 O O . GLU A 1 88 ? 5.667 9.810 -18.587 1.00 96.56 88 GLU A O 1
ATOM 682 N N . SER A 1 89 ? 5.758 9.182 -16.437 1.00 96.75 89 SER A N 1
ATOM 683 C CA . SER A 1 89 ? 6.140 10.500 -15.923 1.00 96.75 89 SER A CA 1
ATOM 684 C C . SER A 1 89 ? 6.900 10.406 -14.600 1.00 96.75 89 SER A C 1
ATOM 686 O O . SER A 1 89 ? 6.754 9.441 -13.847 1.00 96.75 89 SER A O 1
ATOM 688 N N . ALA A 1 90 ? 7.726 11.419 -14.324 1.00 95.81 90 ALA A N 1
ATOM 689 C CA . ALA A 1 90 ? 8.499 11.541 -13.094 1.00 95.81 90 ALA A CA 1
ATOM 690 C C . ALA A 1 90 ? 8.549 13.007 -12.639 1.00 95.81 90 ALA A C 1
ATOM 692 O O . ALA A 1 90 ? 9.262 13.819 -13.225 1.00 95.81 90 ALA A O 1
ATOM 693 N N . GLU A 1 91 ? 7.806 13.339 -11.588 1.00 96.88 91 GLU A N 1
ATOM 694 C CA . GLU A 1 91 ? 7.705 14.691 -11.029 1.00 96.88 91 GLU A CA 1
ATOM 695 C C . GLU A 1 91 ? 8.442 14.760 -9.691 1.00 96.88 91 GLU A C 1
ATOM 697 O O . GLU A 1 91 ? 8.255 13.886 -8.847 1.00 96.88 91 GLU A O 1
ATOM 702 N N . VAL A 1 92 ? 9.271 15.784 -9.475 1.00 96.44 92 VAL A N 1
ATOM 703 C CA . VAL A 1 92 ? 9.880 16.038 -8.160 1.00 96.44 92 VAL A CA 1
ATOM 704 C C . VAL A 1 92 ? 8.836 16.702 -7.267 1.00 96.44 92 VAL A C 1
ATOM 706 O O . VAL A 1 92 ? 8.328 17.764 -7.604 1.00 96.44 92 VAL A O 1
ATOM 709 N N . ILE A 1 93 ? 8.519 16.076 -6.134 1.00 96.31 93 ILE A N 1
ATOM 710 C CA . ILE A 1 93 ? 7.504 16.571 -5.192 1.00 96.31 93 ILE A CA 1
ATOM 711 C C . ILE A 1 93 ? 8.102 17.201 -3.932 1.00 96.31 93 ILE A C 1
ATOM 713 O O . ILE A 1 93 ? 7.412 17.959 -3.257 1.00 96.31 93 ILE A O 1
ATOM 717 N N . ALA A 1 94 ? 9.361 16.900 -3.605 1.00 95.31 94 ALA A N 1
ATOM 718 C CA . ALA A 1 94 ? 10.080 17.529 -2.500 1.00 95.31 94 ALA A CA 1
ATOM 719 C C . ALA A 1 94 ? 11.601 17.357 -2.636 1.00 95.31 94 ALA A C 1
ATOM 721 O O . ALA A 1 94 ? 12.067 16.366 -3.206 1.00 95.31 94 ALA A O 1
ATOM 722 N N . PHE A 1 95 ? 12.341 18.290 -2.029 1.00 96.44 95 PHE A N 1
ATOM 723 C CA . PHE A 1 95 ? 13.799 18.267 -1.8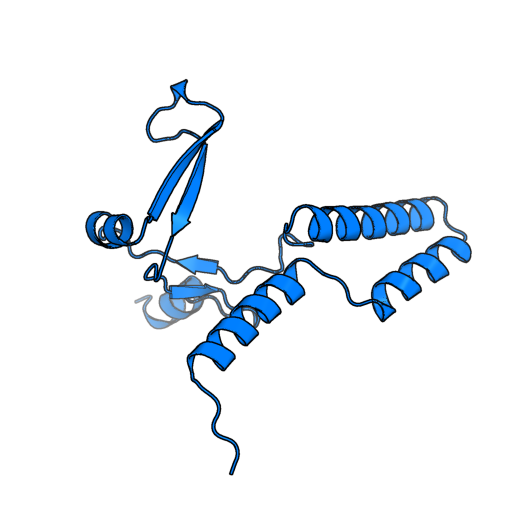65 1.00 96.44 95 PHE A CA 1
ATOM 724 C C . PHE A 1 95 ? 14.586 18.147 -3.182 1.00 96.44 95 PHE A C 1
ATOM 726 O O . PHE A 1 95 ? 15.378 17.223 -3.380 1.00 96.44 95 PHE A O 1
ATOM 733 N N . GLU A 1 96 ? 14.337 19.071 -4.112 1.00 95.88 96 GLU A N 1
ATOM 734 C CA . GLU A 1 96 ? 14.976 19.094 -5.434 1.00 95.88 96 GLU A CA 1
ATOM 735 C C . GLU A 1 96 ? 16.511 19.161 -5.359 1.00 95.88 96 GLU A C 1
ATOM 737 O O . GLU A 1 96 ? 17.200 18.581 -6.200 1.00 95.88 96 GLU A O 1
ATOM 742 N N . GLU A 1 97 ? 17.056 19.784 -4.314 1.00 96.94 97 GLU A N 1
ATOM 743 C CA . GLU A 1 97 ? 18.490 19.900 -4.054 1.00 96.94 97 GLU A CA 1
ATOM 744 C C . GLU A 1 97 ? 19.216 18.549 -3.925 1.00 96.94 97 GLU A C 1
ATOM 746 O O . GLU A 1 97 ? 20.424 18.486 -4.151 1.00 96.94 97 GLU A O 1
ATOM 751 N N . PHE A 1 98 ? 18.497 17.460 -3.624 1.00 96.62 98 PHE A N 1
ATOM 752 C CA . PHE A 1 98 ? 19.061 16.107 -3.552 1.00 96.62 98 PHE A CA 1
ATOM 753 C C . PHE A 1 98 ? 19.099 15.380 -4.909 1.00 96.62 98 PHE A C 1
ATOM 755 O O . PHE A 1 98 ? 19.515 14.223 -4.993 1.00 96.62 98 PHE A O 1
ATOM 762 N N . GLY A 1 99 ? 18.685 16.031 -6.000 1.00 95.25 99 GLY A N 1
ATOM 763 C CA . GLY A 1 99 ? 18.864 15.538 -7.366 1.00 95.25 99 GLY A CA 1
ATOM 764 C C . GLY A 1 99 ? 18.200 14.180 -7.632 1.00 95.25 99 GLY A C 1
ATOM 765 O O . GLY A 1 99 ? 16.979 14.075 -7.797 1.00 95.25 99 GLY A O 1
ATOM 766 N N . THR A 1 100 ? 19.008 13.123 -7.741 1.00 92.56 100 THR A N 1
ATOM 767 C CA . THR A 1 100 ? 18.536 11.743 -7.961 1.00 92.56 100 THR A CA 1
ATOM 768 C C . THR A 1 100 ? 17.842 11.142 -6.741 1.00 92.56 100 THR A C 1
ATOM 770 O O . THR A 1 100 ? 17.051 10.219 -6.905 1.00 92.56 100 THR A O 1
ATOM 773 N N . GLU A 1 101 ? 18.104 11.673 -5.547 1.00 95.00 101 GLU A N 1
ATOM 774 C CA . GLU A 1 101 ? 17.516 11.225 -4.276 1.00 95.00 101 GLU A CA 1
ATOM 775 C C . GLU A 1 101 ? 16.280 12.046 -3.870 1.00 95.00 101 GLU A C 1
ATOM 777 O O . GLU A 1 101 ? 15.634 11.742 -2.868 1.00 95.00 101 GLU A O 1
ATOM 782 N N . ALA A 1 102 ? 15.919 13.067 -4.657 1.00 96.06 102 ALA A N 1
ATOM 783 C CA . ALA A 1 102 ? 14.716 13.860 -4.435 1.00 96.06 102 ALA A CA 1
ATOM 784 C C . ALA A 1 102 ? 13.461 12.972 -4.437 1.00 96.06 102 ALA A C 1
ATOM 786 O O . ALA A 1 102 ? 13.365 11.998 -5.196 1.00 96.06 102 ALA A O 1
ATOM 787 N N . ILE A 1 103 ? 12.461 13.328 -3.627 1.00 94.00 103 ILE A N 1
ATOM 788 C CA . ILE A 1 103 ? 11.212 12.565 -3.583 1.00 94.00 103 ILE A CA 1
ATOM 789 C C . ILE A 1 103 ? 10.471 12.804 -4.896 1.00 94.00 103 ILE A C 1
ATOM 791 O O . ILE A 1 103 ? 10.189 13.946 -5.266 1.00 94.00 103 ILE A O 1
ATOM 795 N N . ARG A 1 104 ? 10.137 11.715 -5.597 1.00 94.06 104 ARG A N 1
ATOM 796 C CA . ARG A 1 104 ? 9.481 11.760 -6.906 1.00 94.06 104 ARG A CA 1
ATOM 797 C C . ARG A 1 104 ? 8.137 11.049 -6.898 1.00 94.06 104 ARG A C 1
ATOM 799 O O . ARG A 1 104 ? 8.009 9.946 -6.370 1.00 94.06 104 ARG A O 1
ATOM 806 N N . ARG A 1 105 ? 7.153 11.653 -7.558 1.00 93.62 105 ARG A N 1
ATOM 807 C CA . ARG A 1 105 ? 5.915 10.992 -7.970 1.00 93.62 105 ARG A CA 1
ATOM 808 C C . ARG A 1 105 ? 6.143 10.396 -9.356 1.00 93.62 105 ARG A C 1
ATOM 810 O O . ARG A 1 105 ? 6.368 11.131 -10.315 1.00 93.62 105 ARG A O 1
ATOM 817 N N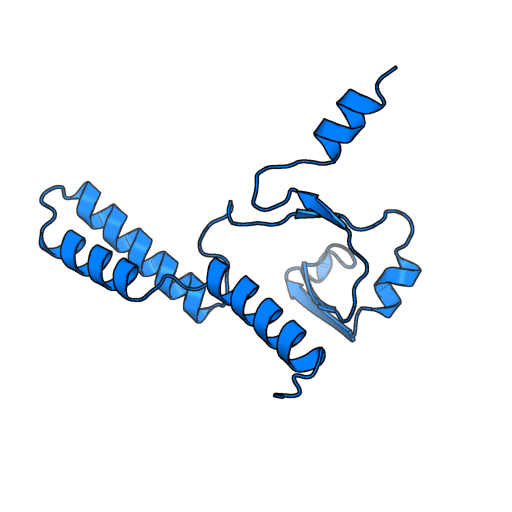 . LEU A 1 106 ? 6.111 9.070 -9.449 1.00 94.25 106 LEU A N 1
ATOM 818 C CA . LEU A 1 106 ? 6.240 8.349 -10.714 1.00 94.25 106 LEU A CA 1
ATOM 819 C C . LEU A 1 106 ? 4.865 7.870 -11.177 1.00 94.25 106 LEU A C 1
ATOM 821 O O . LEU A 1 106 ? 4.131 7.272 -10.391 1.00 94.25 106 LEU A O 1
ATOM 825 N N . HIS A 1 107 ? 4.543 8.080 -12.450 1.00 93.38 107 HIS A N 1
ATOM 826 C CA . HIS A 1 107 ? 3.471 7.345 -13.115 1.00 93.38 107 HIS A CA 1
ATOM 827 C C . HIS A 1 107 ? 4.099 6.208 -13.914 1.00 93.38 107 HIS A C 1
ATOM 829 O O . HIS A 1 107 ? 5.001 6.445 -14.718 1.00 93.38 107 HIS A O 1
ATOM 835 N N . VAL A 1 108 ? 3.668 4.972 -13.668 1.00 93.38 108 VAL A N 1
ATOM 836 C CA . VAL A 1 108 ? 4.238 3.775 -14.297 1.00 93.38 108 VAL A CA 1
ATOM 837 C C . VAL A 1 108 ? 3.144 2.927 -14.924 1.00 93.38 108 VAL A C 1
ATOM 839 O O . VAL A 1 108 ? 2.047 2.825 -14.379 1.00 93.38 108 VAL A O 1
ATOM 842 N N . LYS A 1 109 ? 3.463 2.269 -16.039 1.00 92.62 109 LYS A N 1
ATOM 843 C CA . LYS A 1 109 ? 2.556 1.363 -16.742 1.00 92.62 109 LYS A CA 1
ATOM 844 C C . LYS A 1 109 ? 3.252 0.047 -17.053 1.00 92.62 109 LYS A C 1
ATOM 846 O O . LYS A 1 109 ? 4.322 0.034 -17.654 1.00 92.62 109 LYS A O 1
ATOM 851 N N . GLU A 1 110 ? 2.628 -1.060 -16.649 1.00 91.50 110 GLU A N 1
ATOM 852 C CA . GLU A 1 110 ? 3.160 -2.418 -16.847 1.00 91.50 110 GLU A CA 1
ATOM 853 C C . GLU A 1 110 ? 4.590 -2.584 -16.290 1.00 91.50 110 GLU A C 1
ATOM 855 O O . GLU A 1 110 ? 5.476 -3.153 -16.933 1.00 91.50 110 GLU A O 1
ATOM 860 N N . LEU A 1 111 ? 4.835 -2.054 -15.085 1.00 92.25 111 LEU A N 1
ATOM 861 C CA . LEU A 1 111 ? 6.129 -2.158 -14.414 1.00 92.25 111 LEU A CA 1
ATOM 862 C C . LEU A 1 111 ? 6.389 -3.617 -13.981 1.00 92.25 111 LEU A C 1
ATOM 864 O O . LEU A 1 111 ? 5.609 -4.158 -13.195 1.00 92.25 111 LEU A O 1
ATOM 868 N N . PRO A 1 112 ? 7.476 -4.266 -14.442 1.00 89.25 112 PRO A N 1
ATOM 869 C CA . PRO A 1 112 ? 7.769 -5.646 -14.078 1.00 89.25 112 PRO A CA 1
ATOM 870 C C . PRO A 1 112 ? 8.273 -5.726 -12.634 1.00 89.25 112 PRO A C 1
ATOM 872 O O . PRO A 1 112 ? 9.396 -5.322 -12.329 1.00 89.25 112 PRO A O 1
ATOM 875 N N . VAL A 1 113 ? 7.444 -6.276 -11.751 1.00 91.62 113 VAL A N 1
ATOM 876 C CA . VAL A 1 113 ? 7.753 -6.508 -10.336 1.00 91.62 113 VAL A CA 1
ATOM 877 C C . VAL A 1 113 ? 7.266 -7.885 -9.896 1.00 91.62 113 VAL A C 1
ATOM 879 O O . VAL A 1 113 ? 6.379 -8.472 -10.515 1.00 91.62 113 VAL A O 1
ATOM 882 N N . VAL A 1 114 ? 7.842 -8.400 -8.814 1.00 90.50 114 VAL A N 1
ATOM 883 C CA . VAL A 1 114 ? 7.469 -9.690 -8.223 1.00 90.50 114 VAL A CA 1
ATOM 884 C C . VAL A 1 114 ? 6.810 -9.450 -6.872 1.00 90.50 114 VAL A C 1
ATOM 886 O O . VAL A 1 114 ? 7.306 -8.648 -6.088 1.00 90.50 114 VAL A O 1
ATOM 889 N N . VAL A 1 115 ? 5.720 -10.156 -6.570 1.00 90.81 115 VAL A N 1
ATOM 890 C CA . VAL A 1 115 ? 5.176 -10.202 -5.205 1.00 90.81 115 VAL A CA 1
ATOM 891 C C . VAL A 1 115 ? 6.154 -10.979 -4.330 1.00 90.81 115 VAL A C 1
ATOM 893 O O . VAL A 1 115 ? 6.261 -12.197 -4.445 1.00 90.81 115 VAL A O 1
ATOM 896 N N . ALA A 1 116 ? 6.900 -10.268 -3.493 1.00 89.69 116 ALA A N 1
ATOM 897 C CA . ALA A 1 116 ? 7.885 -10.853 -2.594 1.00 89.69 116 ALA A CA 1
ATOM 898 C C . ALA A 1 116 ? 7.316 -11.114 -1.193 1.00 89.69 116 ALA A C 1
ATOM 900 O O . ALA A 1 116 ? 7.729 -12.082 -0.555 1.00 89.69 116 ALA A O 1
ATOM 901 N N . ILE A 1 117 ? 6.350 -10.304 -0.746 1.00 88.19 117 ILE A N 1
ATOM 902 C CA . ILE A 1 117 ? 5.534 -10.595 0.440 1.00 88.19 117 ILE A CA 1
ATOM 903 C C . ILE A 1 117 ? 4.066 -10.456 0.053 1.00 88.19 117 ILE A C 1
ATOM 905 O O . ILE A 1 117 ? 3.669 -9.412 -0.472 1.00 88.19 117 ILE A O 1
ATOM 909 N N . ASP A 1 118 ? 3.276 -11.505 0.268 1.00 85.25 118 ASP A N 1
ATOM 910 C CA . ASP A 1 118 ? 1.853 -11.521 -0.073 1.00 85.25 118 ASP A CA 1
ATOM 911 C C . ASP A 1 118 ? 0.944 -11.206 1.128 1.00 85.25 118 ASP A C 1
ATOM 913 O O . ASP A 1 118 ? 1.384 -11.065 2.269 1.00 85.25 118 ASP A O 1
ATOM 917 N N . CYS A 1 119 ? -0.359 -11.092 0.867 1.00 78.38 119 CYS A N 1
ATOM 918 C CA . CYS A 1 119 ? -1.366 -10.817 1.892 1.00 78.38 119 CYS A CA 1
ATOM 919 C C . CYS A 1 119 ? -1.660 -12.002 2.831 1.00 78.38 119 CYS A C 1
ATOM 921 O O . CYS A 1 119 ? -2.406 -11.834 3.794 1.00 78.38 119 CYS A O 1
ATOM 923 N N . TYR A 1 120 ? -1.085 -13.180 2.576 1.00 81.31 120 TYR A N 1
ATOM 924 C CA . TYR A 1 120 ? -1.177 -14.349 3.451 1.00 81.31 120 TYR A CA 1
ATOM 925 C C . TYR A 1 120 ? 0.003 -14.432 4.429 1.00 81.31 120 TYR A C 1
ATOM 927 O O . TYR A 1 120 ? 0.047 -15.336 5.262 1.00 81.31 120 TYR A O 1
ATOM 935 N N . GLY A 1 121 ? 0.947 -13.487 4.348 1.00 79.62 121 GLY A N 1
ATOM 936 C CA . GLY A 1 121 ? 2.151 -13.458 5.172 1.00 79.62 121 GLY A CA 1
ATOM 937 C C . GLY A 1 121 ? 3.287 -14.329 4.633 1.00 79.62 121 GLY A C 1
ATOM 938 O O . GLY A 1 121 ? 4.271 -14.534 5.348 1.00 79.62 121 GLY A O 1
ATOM 939 N N . ASN A 1 122 ? 3.186 -14.836 3.397 1.00 86.12 122 ASN A N 1
ATOM 940 C CA . ASN A 1 122 ? 4.297 -15.540 2.762 1.00 86.12 122 ASN A CA 1
ATOM 941 C C . ASN A 1 122 ? 5.392 -14.537 2.390 1.00 86.12 122 ASN A C 1
ATOM 943 O O . ASN A 1 122 ? 5.102 -13.489 1.822 1.00 86.12 122 ASN A O 1
ATOM 947 N N . ASP A 1 123 ? 6.648 -14.884 2.674 1.00 90.31 123 ASP A N 1
ATOM 948 C CA . ASP A 1 123 ? 7.828 -14.045 2.439 1.00 90.31 123 ASP A CA 1
ATOM 949 C C . ASP A 1 123 ? 8.884 -14.848 1.667 1.00 90.31 123 ASP A C 1
ATOM 951 O O . ASP A 1 123 ? 9.496 -15.782 2.202 1.00 90.31 123 ASP A O 1
ATOM 955 N N . ILE A 1 124 ? 9.113 -14.482 0.401 1.00 90.81 124 ILE A N 1
ATOM 956 C CA . ILE A 1 124 ? 10.055 -15.193 -0.472 1.00 90.81 124 ILE A CA 1
ATOM 957 C C . ILE A 1 124 ? 11.494 -15.122 0.047 1.00 90.81 124 ILE A C 1
ATOM 959 O O . ILE A 1 124 ? 12.255 -16.063 -0.161 1.00 90.81 124 ILE A O 1
ATOM 963 N N . TYR A 1 125 ? 11.884 -14.063 0.761 1.00 89.50 125 TYR A N 1
ATOM 964 C CA . TYR A 1 125 ? 13.241 -13.921 1.293 1.00 89.50 125 TYR A CA 1
ATOM 965 C C . TYR A 1 125 ? 13.497 -14.845 2.484 1.00 89.50 125 TYR A C 1
ATOM 967 O O . TYR A 1 125 ? 14.650 -15.178 2.770 1.00 89.50 125 TYR A O 1
ATOM 975 N N . LYS A 1 126 ? 12.448 -15.273 3.192 1.00 91.19 126 LYS A N 1
ATOM 976 C CA . LYS A 1 126 ? 12.549 -16.328 4.210 1.00 91.19 126 LYS A CA 1
ATOM 977 C C . LYS A 1 126 ? 12.536 -17.701 3.558 1.00 91.19 126 LYS A C 1
ATOM 979 O O . LYS A 1 126 ? 13.503 -18.439 3.707 1.00 91.19 126 LYS A O 1
ATOM 984 N N . ILE A 1 127 ? 11.514 -17.974 2.747 1.00 91.56 127 ILE A N 1
ATOM 985 C CA . ILE A 1 127 ? 11.312 -19.275 2.095 1.00 91.56 127 ILE A CA 1
ATOM 986 C C . ILE A 1 127 ? 12.521 -19.658 1.231 1.00 91.56 127 ILE A C 1
ATOM 988 O O . ILE A 1 127 ? 12.997 -20.789 1.287 1.00 91.56 127 ILE A O 1
ATOM 992 N N . ALA A 1 128 ? 13.044 -18.726 0.429 1.00 88.56 128 ALA A N 1
ATOM 993 C CA . ALA A 1 128 ? 14.197 -18.996 -0.421 1.00 88.56 128 ALA A CA 1
ATOM 994 C C . ALA A 1 128 ? 15.472 -19.219 0.400 1.00 88.56 128 ALA A C 1
ATOM 996 O O . ALA A 1 128 ? 16.241 -20.116 0.072 1.00 88.56 128 ALA A O 1
ATOM 997 N N . ARG A 1 129 ? 15.697 -18.453 1.478 1.00 90.31 129 ARG A N 1
ATOM 998 C CA . ARG A 1 129 ? 16.856 -18.691 2.350 1.00 90.31 129 ARG A CA 1
ATOM 999 C C . ARG A 1 129 ? 16.781 -20.066 2.997 1.00 90.31 129 ARG A C 1
ATOM 1001 O O . ARG A 1 129 ? 17.733 -20.812 2.875 1.00 90.31 129 ARG A O 1
ATOM 1008 N N . GLU A 1 130 ? 15.647 -20.446 3.571 1.00 92.19 130 GLU A N 1
ATOM 1009 C CA . GLU A 1 130 ? 15.475 -21.782 4.160 1.00 92.19 130 GLU A CA 1
ATOM 1010 C C . GLU A 1 130 ? 15.695 -22.910 3.141 1.00 92.19 130 GLU A C 1
ATOM 1012 O O . GLU A 1 130 ? 16.237 -23.958 3.476 1.00 92.19 130 GLU A O 1
ATOM 1017 N N . ARG A 1 131 ? 15.294 -22.695 1.883 1.00 90.50 131 ARG A N 1
ATOM 1018 C CA . ARG A 1 131 ? 15.407 -23.697 0.816 1.00 90.50 131 ARG A CA 1
ATOM 1019 C C . ARG A 1 131 ? 16.807 -23.818 0.208 1.00 90.50 131 ARG A C 1
ATOM 1021 O O . ARG A 1 131 ? 17.128 -24.881 -0.316 1.00 90.50 131 ARG A O 1
ATOM 1028 N N . TYR A 1 132 ? 17.589 -22.740 0.209 1.00 86.44 132 TYR A N 1
ATOM 1029 C CA . TYR A 1 132 ? 18.863 -22.642 -0.517 1.00 86.44 132 TYR A CA 1
ATOM 1030 C C . TYR A 1 132 ? 20.055 -22.242 0.369 1.00 86.44 132 TYR A C 1
ATOM 1032 O O . TYR A 1 132 ? 21.131 -21.966 -0.156 1.00 86.44 132 TYR A O 1
ATOM 1040 N N . GLN A 1 133 ? 19.884 -22.177 1.692 1.00 70.75 133 GLN A N 1
ATOM 1041 C CA . GLN A 1 133 ? 20.997 -22.118 2.638 1.00 70.75 133 GLN A CA 1
ATOM 1042 C C . GLN A 1 133 ? 21.636 -23.507 2.731 1.00 70.75 133 GLN A C 1
ATOM 1044 O O . GLN A 1 133 ? 21.156 -24.367 3.466 1.00 70.75 133 GLN A O 1
ATOM 1049 N N . GLU A 1 134 ? 22.704 -23.704 1.960 1.00 56.12 134 GLU A N 1
ATOM 1050 C CA . GLU A 1 134 ? 23.754 -24.691 2.248 1.00 56.12 134 GLU A CA 1
ATOM 1051 C C . GLU A 1 134 ? 24.809 -24.090 3.186 1.00 56.12 134 GLU A C 1
ATOM 1053 O O . GLU A 1 134 ? 25.143 -22.890 3.017 1.00 56.12 134 GLU A O 1
#

Secondary structure (DSSP, 8-state):
-----HHHHHHHHHHHHHHHHH---HHHHHHHHHHHHH---HHHHHHHHHHHHHHHHHHHHT--S-SS---EEEE-TT-HHHHHTTEEEEEEEE-GGGGGGSEEEEEESS--EEEEE-TT--BHHHHHHHHH--

pLDDT: mean 90.19, std 7.38, range [56.12, 97.94]

Radius of gyration: 20.42 Å; chains: 1; bounding box: 47×45×51 Å

Foldseek 3Di:
DDDDDPVNVVVVVVVVLLCVFQADDPVVLVVLVVCLVVPDDPVSNVVSVVLNVLSVCSNVVSNGSDPLSDQDWDDDPPCVVVQVVFWPDWAQPDDCVVPVPGDIDTDGDPRDTDRQADPVGDHVVVVVCVVPVD

Sequence (134 aa):
MRKISTSDITNLVERLCIEACCVITDDISNKFKSCLQSERSPLGKQILHTLIENARIARDERSPICQDTRIYFAAIGGAAALMAQRVESAEVIAFEEFGTEAIRRLHVKELPVVVAIDCYGNDIYKIARERYQE